Protein AF-A0A955UEA8-F1 (afdb_monomer_lite)

pLDDT: mean 86.97, std 13.42, range [44.72, 96.94]

Radius of gyration: 13.99 Å; chains: 1; bounding box: 34×32×34 Å

Foldseek 3Di:
DPPPPCDPVNVLVVLVVVLVPDDALSNVLSVLCSVCVVVLDDPVNDDDPVSVVVVVVSVVVNVVRDD

Secondary structure (DSSP, 8-state):
-------HHHHHHHHHHHHTT--THHHHHHHHHHHHHHHHS-TTS---HHHHHHHHHHHHHHHHS--

Structure (mmCIF, N/CA/C/O backbone):
data_AF-A0A955UEA8-F1
#
_entry.id   AF-A0A955UEA8-F1
#
loop_
_atom_site.group_PDB
_atom_site.id
_atom_site.type_symbol
_atom_site.label_atom_id
_atom_site.label_alt_id
_atom_site.label_comp_id
_atom_site.label_asym_id
_atom_site.label_entity_id
_atom_site.label_seq_id
_atom_site.pdbx_PDB_ins_code
_atom_site.Cartn_x
_atom_site.Cartn_y
_atom_site.Cartn_z
_atom_site.occupancy
_atom_site.B_iso_or_equiv
_atom_site.auth_seq_id
_atom_site.auth_comp_id
_atom_site.auth_asym_id
_atom_site.auth_atom_id
_atom_site.pdbx_PDB_model_num
ATOM 1 N N . SER A 1 1 ? -21.475 24.946 -6.515 1.00 44.72 1 SER A N 1
ATOM 2 C CA . SER A 1 1 ? -20.209 24.198 -6.601 1.00 44.72 1 SER A CA 1
ATOM 3 C C . SER A 1 1 ? -20.512 22.743 -6.294 1.00 44.72 1 SER A C 1
ATOM 5 O O . SER A 1 1 ? -20.937 22.460 -5.182 1.00 44.72 1 SER A O 1
ATOM 7 N N . PHE A 1 2 ? -20.426 21.848 -7.282 1.00 47.66 2 PHE A N 1
ATOM 8 C CA . PHE A 1 2 ? -20.596 20.409 -7.061 1.00 47.66 2 PHE A CA 1
ATOM 9 C C . PHE A 1 2 ? -19.258 19.851 -6.582 1.00 47.66 2 PHE A C 1
ATOM 11 O O . PHE A 1 2 ? -18.399 19.488 -7.381 1.00 47.66 2 PHE A O 1
ATOM 18 N N . THR A 1 3 ? -19.046 19.853 -5.270 1.00 46.12 3 THR A N 1
ATOM 19 C CA . THR A 1 3 ? -17.882 19.196 -4.679 1.00 46.12 3 THR A CA 1
ATOM 20 C C . THR A 1 3 ? -18.141 17.697 -4.734 1.00 46.12 3 THR A C 1
ATOM 22 O O . TH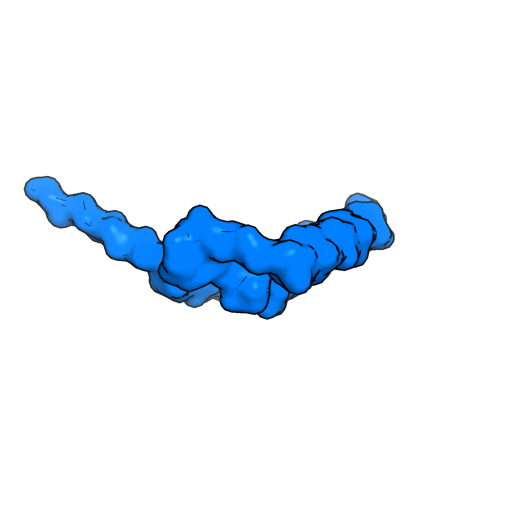R A 1 3 ? -18.890 17.166 -3.917 1.00 46.12 3 THR A O 1
ATOM 25 N N . TYR A 1 4 ? -17.576 17.019 -5.731 1.00 50.88 4 TYR A N 1
ATOM 26 C CA . TYR A 1 4 ? -17.594 15.563 -5.802 1.00 50.88 4 TYR A CA 1
ATOM 27 C C . TYR A 1 4 ? -16.872 15.016 -4.566 1.00 50.88 4 TYR A C 1
ATOM 29 O O . TYR A 1 4 ? -15.644 15.012 -4.498 1.00 50.88 4 TYR A O 1
ATOM 37 N N . GLN A 1 5 ? -17.630 14.586 -3.557 1.00 53.97 5 GLN A N 1
ATOM 38 C CA . GLN A 1 5 ? -17.091 13.761 -2.485 1.00 53.97 5 GLN A CA 1
ATOM 39 C C . GLN A 1 5 ? -16.800 12.389 -3.081 1.00 53.97 5 GLN A C 1
ATOM 41 O O . GLN A 1 5 ? -17.675 11.532 -3.170 1.00 53.97 5 GLN A O 1
ATOM 46 N N . VAL A 1 6 ? -15.563 12.196 -3.526 1.00 56.28 6 VAL A N 1
ATOM 47 C CA . VAL A 1 6 ? -15.072 10.870 -3.882 1.00 56.28 6 VAL A CA 1
ATOM 48 C C . VAL A 1 6 ? -14.995 10.073 -2.584 1.00 56.28 6 VAL A C 1
ATOM 50 O O . VAL A 1 6 ? -14.132 10.315 -1.740 1.00 56.28 6 VAL A O 1
ATOM 53 N N . ALA A 1 7 ? -15.927 9.144 -2.389 1.00 63.47 7 ALA A N 1
ATOM 54 C CA . ALA A 1 7 ? -15.863 8.229 -1.259 1.00 63.47 7 ALA A CA 1
ATOM 55 C C . ALA A 1 7 ? -14.624 7.326 -1.400 1.00 63.47 7 ALA A C 1
ATOM 57 O O . ALA A 1 7 ? -14.231 6.973 -2.513 1.00 63.47 7 ALA A O 1
ATOM 58 N N . ASN A 1 8 ? -14.038 6.889 -0.281 1.00 66.69 8 ASN A N 1
ATOM 59 C CA . ASN A 1 8 ? -12.785 6.113 -0.244 1.00 66.69 8 ASN A CA 1
ATOM 60 C C . ASN A 1 8 ? -12.769 4.906 -1.221 1.00 66.69 8 ASN A C 1
ATOM 62 O O . ASN A 1 8 ? -11.763 4.613 -1.861 1.00 66.69 8 ASN A O 1
ATOM 66 N N . ARG A 1 9 ? -13.924 4.252 -1.425 1.00 72.00 9 ARG A N 1
ATOM 67 C CA . ARG A 1 9 ? -14.080 3.139 -2.386 1.00 72.00 9 ARG A CA 1
ATOM 68 C C . ARG A 1 9 ? -14.107 3.566 -3.859 1.00 72.00 9 ARG A C 1
ATOM 70 O O . ARG A 1 9 ? -13.652 2.808 -4.707 1.00 72.00 9 ARG A O 1
ATOM 77 N N . GLN A 1 10 ? -14.627 4.751 -4.176 1.00 77.44 10 GLN A N 1
ATOM 78 C CA . GLN A 1 10 ? -14.597 5.295 -5.540 1.00 77.44 10 GLN A CA 1
ATOM 79 C C . GLN A 1 10 ? -13.174 5.714 -5.921 1.00 77.44 10 GLN A C 1
ATOM 81 O O . GLN A 1 10 ? -12.733 5.438 -7.034 1.00 77.44 10 GLN A O 1
ATOM 86 N N . ALA A 1 11 ? -12.427 6.29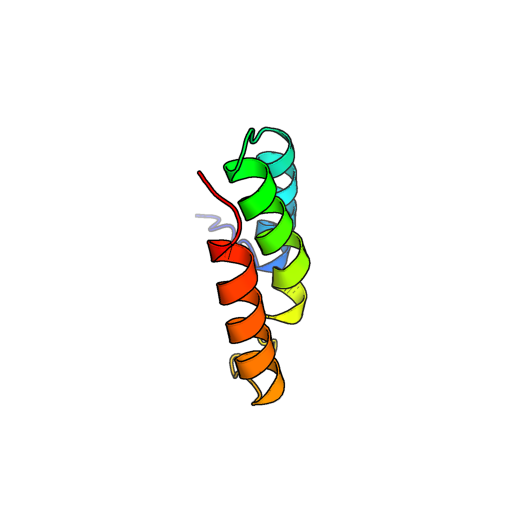0 -4.972 1.00 82.31 11 ALA A N 1
ATOM 87 C CA . ALA A 1 11 ? -11.010 6.593 -5.157 1.00 82.31 11 ALA A CA 1
ATOM 88 C C . ALA A 1 11 ? -10.197 5.320 -5.443 1.00 82.31 11 ALA A C 1
ATOM 90 O O . ALA A 1 11 ? -9.367 5.321 -6.347 1.00 82.31 11 ALA A O 1
ATOM 91 N N . LEU A 1 12 ? -10.487 4.214 -4.745 1.00 86.81 12 LEU A N 1
ATOM 92 C CA . LEU A 1 12 ? -9.814 2.932 -4.977 1.00 86.81 12 LEU A CA 1
ATOM 93 C C . LEU A 1 12 ? -9.946 2.447 -6.429 1.00 86.81 12 LEU A C 1
ATOM 95 O O . LEU A 1 12 ? -8.973 1.969 -7.005 1.00 86.81 12 LEU A O 1
ATOM 99 N N . ALA A 1 13 ? -11.130 2.574 -7.033 1.00 87.19 13 ALA A N 1
ATOM 100 C CA . ALA A 1 13 ? -11.353 2.158 -8.418 1.00 87.19 13 ALA A CA 1
ATOM 101 C C . ALA A 1 13 ? -10.535 2.990 -9.420 1.00 87.19 13 ALA A C 1
ATOM 103 O O . ALA A 1 13 ? -10.021 2.445 -10.393 1.00 87.19 13 ALA A O 1
ATOM 104 N N . ILE A 1 14 ? -10.382 4.291 -9.160 1.00 88.81 14 ILE A N 1
ATOM 105 C CA . ILE A 1 14 ? -9.557 5.186 -9.981 1.00 88.81 14 ILE A CA 1
ATOM 106 C C . ILE A 1 14 ? -8.074 4.841 -9.813 1.00 88.81 14 ILE A C 1
ATOM 108 O O . ILE A 1 14 ? -7.353 4.711 -10.797 1.00 88.81 14 ILE A O 1
ATOM 112 N N . LEU A 1 15 ? -7.619 4.632 -8.575 1.00 89.88 15 LEU A N 1
ATOM 113 C CA . LEU A 1 15 ? -6.226 4.274 -8.299 1.00 89.88 15 LEU A CA 1
ATOM 114 C C . LEU A 1 15 ? -5.825 2.947 -8.959 1.00 89.88 15 LEU A C 1
ATOM 116 O O . LEU A 1 15 ? -4.695 2.835 -9.429 1.00 89.88 15 LEU A O 1
ATOM 120 N N . LYS A 1 16 ? -6.746 1.976 -9.055 1.00 91.75 16 LYS A N 1
ATOM 121 C CA . LYS A 1 16 ? -6.522 0.725 -9.800 1.00 91.75 16 LYS A CA 1
ATOM 122 C C . LYS A 1 16 ? -6.212 0.973 -11.276 1.00 91.75 16 LYS A C 1
ATOM 124 O O . LYS A 1 16 ? -5.235 0.425 -11.764 1.00 91.75 16 LYS A O 1
ATOM 129 N N . GLN A 1 17 ? -6.971 1.842 -11.944 1.00 92.81 17 GLN A N 1
ATOM 130 C CA . GLN A 1 17 ? -6.728 2.186 -13.353 1.00 92.81 17 GLN A CA 1
ATOM 131 C C . GLN A 1 17 ? -5.363 2.857 -13.536 1.00 92.81 17 GLN A C 1
ATOM 133 O O . GLN A 1 17 ? -4.607 2.513 -14.436 1.00 92.81 17 GLN A O 1
ATOM 138 N N . THR A 1 18 ? -4.995 3.782 -12.645 1.00 90.75 18 THR A N 1
ATOM 139 C CA . THR A 1 18 ? -3.682 4.440 -12.717 1.00 90.75 18 THR A CA 1
ATOM 140 C C . THR A 1 18 ? -2.534 3.456 -12.489 1.00 90.75 18 THR A C 1
ATOM 142 O O . THR A 1 18 ? -1.489 3.569 -13.133 1.00 90.75 18 THR A O 1
ATOM 145 N N . ALA A 1 19 ? -2.712 2.489 -11.584 1.00 92.94 19 ALA A N 1
ATOM 146 C CA . ALA A 1 19 ? -1.688 1.499 -11.268 1.00 92.94 19 ALA A CA 1
ATOM 147 C C . ALA A 1 19 ? -1.340 0.592 -12.458 1.00 92.94 19 ALA A C 1
ATOM 149 O O . ALA A 1 19 ? -0.185 0.192 -12.574 1.00 92.94 19 ALA A O 1
ATOM 150 N N . GLU A 1 20 ? -2.277 0.347 -13.382 1.00 93.62 20 GLU A N 1
ATOM 151 C CA . GLU A 1 20 ? -2.029 -0.412 -14.624 1.00 93.62 20 GLU A CA 1
ATOM 152 C C . GLU A 1 20 ? -0.961 0.233 -15.521 1.00 93.62 20 GLU A C 1
ATOM 154 O O . GLU A 1 20 ? -0.348 -0.431 -16.356 1.00 93.62 20 GLU A O 1
ATOM 159 N N . HIS A 1 21 ? -0.712 1.532 -15.350 1.00 95.69 21 HIS A N 1
ATOM 160 C CA . HIS A 1 21 ? 0.283 2.274 -16.119 1.00 95.69 21 HIS A CA 1
ATOM 161 C C . HIS A 1 21 ? 1.621 2.445 -15.388 1.00 95.69 21 HIS A C 1
ATOM 163 O O . HIS A 1 21 ? 2.574 2.980 -15.968 1.00 95.69 21 HIS A O 1
ATOM 169 N N . LEU A 1 22 ? 1.718 2.011 -14.128 1.00 94.50 22 LEU A N 1
ATOM 170 C CA . LEU A 1 22 ? 2.967 2.045 -13.372 1.00 94.50 22 LEU A CA 1
ATOM 171 C C . LEU A 1 22 ? 3.932 0.958 -13.859 1.00 94.50 22 LEU A C 1
ATOM 173 O O . LEU A 1 22 ? 3.549 -0.033 -14.474 1.00 94.50 22 LEU A O 1
ATOM 177 N N . ARG A 1 23 ? 5.225 1.167 -13.601 1.00 94.38 23 ARG A N 1
ATOM 178 C CA . ARG A 1 23 ? 6.303 0.254 -14.002 1.00 94.38 23 ARG A CA 1
ATOM 179 C C . ARG A 1 23 ? 7.301 0.059 -12.870 1.00 94.38 23 ARG A C 1
ATOM 181 O O . ARG A 1 23 ? 7.429 0.932 -12.006 1.00 94.38 23 ARG A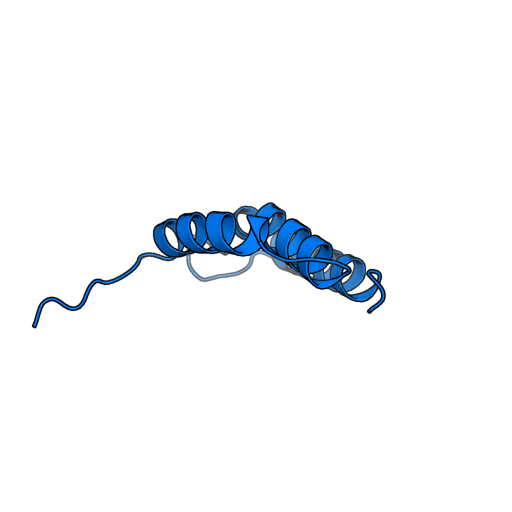 O 1
ATOM 188 N N . SER A 1 24 ? 8.079 -1.020 -12.967 1.00 94.69 24 SER A N 1
ATOM 189 C CA . SER A 1 24 ? 9.122 -1.381 -11.998 1.00 94.69 24 SER A CA 1
ATOM 190 C C . SER A 1 24 ? 8.538 -1.544 -10.587 1.00 94.69 24 SER A C 1
ATOM 192 O O . SER A 1 24 ? 7.338 -1.769 -10.442 1.00 94.69 24 SER A O 1
ATOM 194 N N . TYR A 1 25 ? 9.350 -1.327 -9.555 1.00 94.69 25 TYR A N 1
ATOM 195 C CA . TYR A 1 25 ? 8.940 -1.381 -8.148 1.00 94.69 25 TYR A CA 1
ATOM 196 C C . TYR A 1 25 ? 7.688 -0.562 -7.801 1.00 94.69 25 TYR A C 1
ATOM 198 O O . TYR A 1 25 ? 6.957 -0.903 -6.877 1.00 94.69 25 TYR A O 1
ATOM 206 N N . LYS A 1 26 ? 7.402 0.522 -8.538 1.00 94.31 26 LYS A N 1
ATOM 207 C CA . LYS A 1 26 ? 6.208 1.349 -8.305 1.00 94.31 26 LYS A CA 1
ATOM 208 C C . LYS A 1 26 ? 4.925 0.596 -8.648 1.00 94.31 26 LYS A C 1
ATOM 210 O O . LYS A 1 26 ? 3.909 0.837 -8.003 1.00 94.31 26 LYS A O 1
ATOM 215 N N . ALA A 1 27 ? 4.967 -0.280 -9.654 1.00 95.62 27 ALA A N 1
ATOM 216 C CA . ALA A 1 27 ? 3.843 -1.145 -9.996 1.00 95.62 27 ALA A CA 1
ATOM 217 C C . ALA A 1 27 ? 3.603 -2.169 -8.882 1.00 95.62 27 ALA A C 1
ATOM 219 O O . ALA A 1 27 ? 2.471 -2.327 -8.435 1.00 95.62 27 ALA A O 1
ATOM 220 N N . ASP A 1 28 ? 4.675 -2.775 -8.374 1.00 95.50 28 ASP A N 1
ATOM 221 C CA . ASP A 1 28 ? 4.603 -3.786 -7.318 1.00 95.50 28 ASP A CA 1
ATOM 222 C C . ASP A 1 28 ? 4.122 -3.181 -5.989 1.00 95.50 28 ASP A C 1
ATOM 224 O O . ASP A 1 28 ? 3.195 -3.699 -5.361 1.00 95.50 28 ASP A O 1
ATOM 228 N N . HIS A 1 29 ? 4.667 -2.020 -5.602 1.00 96.19 29 HIS A N 1
ATOM 229 C CA . HIS A 1 29 ? 4.211 -1.237 -4.445 1.00 96.19 29 HIS A CA 1
ATOM 230 C C . HIS A 1 29 ? 2.729 -0.878 -4.555 1.00 96.19 29 HIS A C 1
ATOM 232 O O . HIS A 1 29 ? 1.970 -1.056 -3.600 1.00 96.19 29 HIS A O 1
ATOM 238 N N . ALA A 1 30 ? 2.304 -0.371 -5.716 1.00 95.25 30 ALA A N 1
ATOM 239 C CA . ALA A 1 30 ? 0.915 0.008 -5.935 1.00 95.25 30 ALA A CA 1
ATOM 240 C C . ALA A 1 30 ? -0.017 -1.210 -5.924 1.00 95.25 30 ALA A C 1
ATOM 242 O O . ALA A 1 30 ? -1.082 -1.144 -5.312 1.00 95.25 30 ALA A O 1
ATOM 243 N N . GLY A 1 31 ? 0.384 -2.323 -6.540 1.00 95.06 31 GLY A N 1
ATOM 244 C CA . GLY A 1 31 ? -0.373 -3.573 -6.539 1.00 95.06 31 GLY A CA 1
ATOM 245 C C . GLY A 1 31 ? -0.613 -4.091 -5.123 1.00 95.06 31 GLY A C 1
ATOM 246 O O . GLY A 1 31 ? -1.762 -4.328 -4.742 1.00 95.06 31 GLY A O 1
ATOM 247 N N . LEU A 1 32 ? 0.449 -4.164 -4.315 1.00 95.56 32 LEU A N 1
ATOM 248 C CA . LEU A 1 32 ? 0.360 -4.577 -2.915 1.00 95.56 32 LEU A CA 1
ATOM 249 C C . LEU A 1 32 ? -0.556 -3.643 -2.107 1.00 95.56 32 LEU A C 1
ATOM 251 O O . LEU A 1 32 ? -1.456 -4.106 -1.407 1.00 95.56 32 LEU A O 1
ATOM 255 N N . ALA A 1 33 ? -0.375 -2.325 -2.234 1.00 94.25 33 ALA A N 1
ATOM 256 C CA . ALA A 1 33 ? -1.199 -1.348 -1.525 1.00 94.25 33 ALA A CA 1
ATOM 257 C C . ALA A 1 33 ? -2.685 -1.445 -1.909 1.00 94.25 33 ALA A C 1
ATOM 259 O O . ALA A 1 33 ? -3.551 -1.388 -1.038 1.00 94.25 33 ALA A O 1
ATOM 260 N N . LEU A 1 34 ? -2.996 -1.621 -3.197 1.00 93.88 34 LEU A N 1
ATOM 261 C CA . LEU A 1 34 ? -4.371 -1.725 -3.693 1.00 93.88 34 LEU A CA 1
ATOM 262 C C . LEU A 1 34 ? -5.060 -3.030 -3.287 1.00 93.88 34 LEU A C 1
ATOM 264 O O . LEU A 1 34 ? -6.276 -3.021 -3.069 1.00 93.88 34 LEU A O 1
ATOM 268 N N . GLN A 1 35 ? -4.310 -4.130 -3.197 1.00 93.75 35 GLN A N 1
ATOM 269 C CA . GLN A 1 35 ? -4.820 -5.422 -2.739 1.00 93.75 35 GLN A CA 1
ATOM 270 C C . GLN A 1 35 ? -5.225 -5.363 -1.261 1.00 93.75 35 GLN A C 1
ATOM 272 O O . GLN A 1 35 ? -6.339 -5.750 -0.906 1.00 93.75 35 GLN A O 1
ATOM 277 N N . GLU A 1 36 ? -4.350 -4.827 -0.411 1.00 93.19 36 GLU A N 1
ATOM 278 C CA . GLU A 1 36 ? -4.536 -4.833 1.046 1.00 93.19 36 GLU A CA 1
ATOM 279 C C . GLU A 1 36 ? -5.445 -3.694 1.544 1.00 93.19 36 GLU A C 1
ATOM 281 O O . GLU A 1 36 ? -6.003 -3.762 2.641 1.00 93.19 36 GLU A O 1
ATOM 286 N N . TYR A 1 37 ? -5.663 -2.655 0.728 1.00 89.56 37 TYR A N 1
ATOM 287 C CA . TYR A 1 37 ? -6.412 -1.451 1.099 1.00 89.56 37 TYR A CA 1
ATOM 288 C C . TYR A 1 37 ? -7.775 -1.741 1.746 1.00 89.56 37 TYR A C 1
ATOM 290 O O . TYR A 1 37 ? -8.116 -1.146 2.769 1.00 89.56 37 TYR A O 1
ATOM 298 N N . SER A 1 38 ? -8.574 -2.645 1.167 1.00 87.06 38 SER A N 1
ATOM 299 C CA . SER A 1 38 ? -9.922 -2.917 1.687 1.00 87.06 38 SER A CA 1
ATOM 300 C C . SER A 1 38 ? -9.904 -3.636 3.034 1.00 87.06 38 SER A C 1
ATOM 302 O O . SER A 1 38 ? -10.853 -3.484 3.801 1.00 87.06 38 SER A O 1
ATOM 304 N N . TRP A 1 39 ? -8.873 -4.440 3.288 1.00 89.38 39 TRP A N 1
ATOM 305 C CA . TRP A 1 39 ? -8.723 -5.212 4.518 1.00 89.38 39 TRP A CA 1
ATOM 306 C C . TRP A 1 39 ? -8.179 -4.338 5.654 1.00 89.38 39 TRP A C 1
ATOM 308 O O . TRP A 1 39 ? -8.712 -4.330 6.767 1.00 89.38 39 TRP A O 1
ATOM 318 N N . LEU A 1 40 ? -7.173 -3.520 5.338 1.00 90.56 40 LEU A N 1
ATOM 319 C CA . LEU A 1 40 ? -6.500 -2.653 6.300 1.00 90.56 40 LEU A CA 1
ATOM 320 C C . LEU A 1 40 ? -7.281 -1.376 6.620 1.00 90.56 40 LEU A C 1
ATOM 322 O O . LEU A 1 40 ? -7.031 -0.761 7.650 1.00 90.56 40 LEU A O 1
ATOM 326 N N . THR A 1 41 ? -8.232 -0.955 5.781 1.00 87.50 41 THR A N 1
ATOM 327 C CA . THR A 1 41 ? -9.018 0.256 6.058 1.00 87.50 41 THR A CA 1
ATOM 328 C C . THR A 1 41 ? -10.124 -0.033 7.083 1.00 87.50 41 THR A C 1
ATOM 330 O O . THR A 1 41 ? -11.030 -0.825 6.805 1.00 87.50 41 THR A O 1
ATOM 333 N N . PRO A 1 42 ? -10.132 0.631 8.253 1.00 86.19 42 PRO A 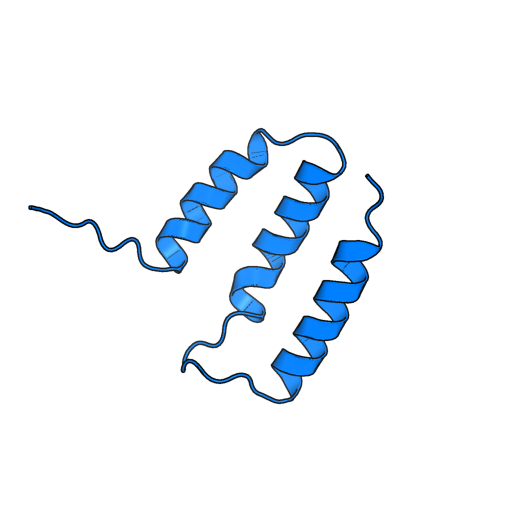N 1
ATOM 334 C CA . PRO A 1 42 ? -11.160 0.412 9.262 1.00 86.19 42 PRO A CA 1
ATOM 335 C C . PRO A 1 42 ? -12.509 0.984 8.810 1.00 86.19 42 PRO A C 1
ATOM 337 O O . PRO A 1 42 ? -12.612 2.151 8.434 1.00 86.19 42 PRO A O 1
ATOM 340 N N . GLN A 1 43 ? -13.576 0.184 8.892 1.00 80.00 43 GLN A N 1
ATOM 341 C CA . GLN A 1 43 ? -14.916 0.602 8.450 1.00 80.00 43 GLN A CA 1
ATOM 342 C C . GLN A 1 43 ? -15.628 1.536 9.442 1.00 80.00 43 GLN A C 1
ATOM 344 O O . GLN A 1 43 ? -16.436 2.365 9.037 1.00 80.00 43 GLN A O 1
ATOM 349 N N . ASN A 1 44 ? -15.315 1.430 10.734 1.00 84.75 44 ASN A N 1
ATOM 350 C CA . ASN A 1 44 ? -15.869 2.259 11.813 1.00 84.75 44 ASN A CA 1
ATOM 351 C C . ASN A 1 44 ? -14.893 3.364 12.272 1.00 84.75 44 ASN A C 1
ATOM 353 O O . ASN A 1 44 ? -15.079 3.955 13.336 1.00 84.75 44 ASN A O 1
ATOM 357 N N . GLY A 1 45 ? -13.820 3.600 11.504 1.00 81.25 45 GLY A N 1
ATOM 358 C CA . GLY A 1 45 ? -12.775 4.577 11.818 1.00 81.25 45 GLY A CA 1
ATOM 359 C C . GLY A 1 45 ? -11.816 4.168 12.942 1.00 81.25 45 GLY A C 1
ATOM 360 O O . GLY A 1 45 ? -10.960 4.967 13.316 1.00 81.25 45 GLY A O 1
ATOM 361 N N . ARG A 1 46 ? -11.926 2.949 13.488 1.00 88.81 46 ARG A N 1
ATOM 362 C CA . ARG A 1 46 ? -11.034 2.434 14.535 1.00 88.81 46 ARG A CA 1
ATOM 363 C C . ARG A 1 46 ? -10.384 1.134 14.087 1.00 88.81 46 ARG A C 1
ATOM 365 O O . ARG A 1 46 ? -11.060 0.236 13.598 1.00 88.81 46 ARG A O 1
ATOM 372 N N . TYR A 1 47 ? -9.079 1.025 14.292 1.00 88.50 47 TYR A N 1
ATOM 373 C CA . TYR A 1 47 ? -8.365 -0.224 14.062 1.00 88.50 47 TYR A CA 1
ATOM 374 C C . TYR A 1 47 ? -8.616 -1.191 15.219 1.00 88.50 47 TYR A C 1
ATOM 376 O O . TYR A 1 47 ? -8.487 -0.820 16.387 1.00 88.50 47 TYR A O 1
ATOM 384 N N . SER A 1 48 ? -8.962 -2.432 14.892 1.00 90.88 48 SER A N 1
ATOM 385 C CA . SER A 1 48 ? -8.876 -3.545 15.840 1.00 90.88 48 SER A CA 1
ATOM 386 C C . SER A 1 48 ? -7.421 -3.988 16.022 1.00 90.88 48 SER A C 1
ATOM 388 O O . SER A 1 48 ? -6.570 -3.702 15.180 1.00 90.88 48 SER A O 1
ATOM 390 N N . GLN A 1 49 ? -7.132 -4.734 17.091 1.00 93.62 49 GLN A N 1
ATOM 391 C CA . GLN A 1 49 ? -5.786 -5.263 17.332 1.00 93.62 49 GLN A CA 1
ATOM 392 C C . GLN A 1 49 ? -5.282 -6.136 16.172 1.00 93.62 49 GLN A C 1
ATOM 394 O O . GLN A 1 49 ? -4.111 -6.059 15.812 1.00 93.62 49 GLN A O 1
ATOM 399 N N . VAL A 1 50 ? -6.178 -6.912 15.557 1.00 92.31 50 VAL A N 1
ATOM 400 C CA . VAL A 1 50 ? -5.873 -7.744 14.383 1.00 92.31 50 VAL A CA 1
ATOM 401 C C . VAL A 1 50 ? -5.446 -6.868 13.206 1.00 92.31 50 VAL A C 1
ATOM 403 O O . VAL A 1 50 ? -4.381 -7.070 12.640 1.00 92.31 50 VAL A O 1
ATOM 406 N N . GLN A 1 51 ? -6.200 -5.807 12.910 1.00 92.12 51 GLN A N 1
ATOM 407 C CA . GLN A 1 51 ? -5.861 -4.901 11.809 1.00 92.12 51 GLN A CA 1
ATOM 408 C C . GLN A 1 51 ? -4.561 -4.123 12.045 1.00 92.12 51 GLN A C 1
ATOM 410 O O . GLN A 1 51 ? -3.890 -3.752 11.085 1.00 92.12 51 GLN A O 1
ATOM 415 N N . ILE A 1 52 ? -4.195 -3.857 13.303 1.00 93.75 52 ILE A N 1
ATOM 416 C CA . ILE A 1 52 ? -2.892 -3.260 13.630 1.00 93.75 52 ILE A CA 1
ATOM 417 C C . ILE A 1 52 ? -1.767 -4.226 13.250 1.00 93.75 52 ILE A C 1
ATOM 419 O O . ILE A 1 52 ? -0.822 -3.815 12.580 1.00 93.75 52 ILE A O 1
ATOM 423 N N . GLN A 1 53 ? -1.894 -5.503 13.614 1.00 95.38 53 GLN A N 1
ATOM 424 C CA . GLN A 1 53 ? -0.911 -6.533 13.269 1.00 95.38 53 GLN A CA 1
ATOM 425 C C . GLN A 1 53 ? -0.824 -6.744 11.753 1.00 95.38 53 GLN A C 1
ATOM 427 O O . GLN A 1 53 ? 0.270 -6.773 11.193 1.00 95.38 53 GLN A O 1
ATOM 432 N N . ASP A 1 54 ? -1.965 -6.806 11.067 1.00 94.44 54 ASP A N 1
ATOM 433 C CA . ASP A 1 54 ? -2.004 -6.938 9.608 1.00 94.44 54 ASP A CA 1
ATOM 434 C C . ASP A 1 54 ? -1.361 -5.731 8.915 1.00 94.44 54 ASP A C 1
ATOM 436 O O . ASP A 1 54 ? -0.647 -5.877 7.920 1.00 94.44 54 ASP A O 1
ATOM 440 N N . ARG A 1 55 ? -1.545 -4.525 9.469 1.00 94.25 55 ARG A N 1
ATOM 441 C CA 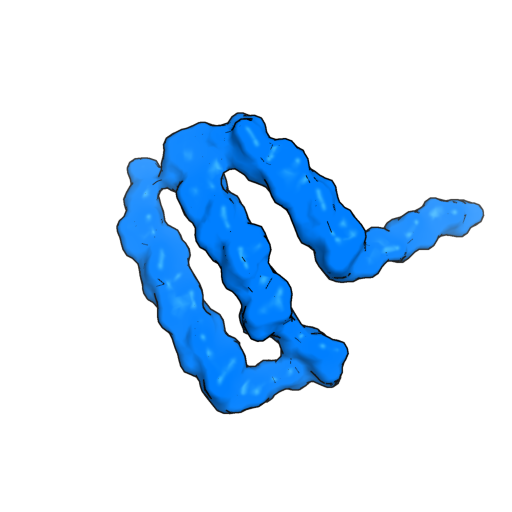. ARG A 1 55 ? -0.877 -3.316 8.982 1.00 94.25 55 ARG A CA 1
ATOM 442 C C . ARG A 1 55 ? 0.639 -3.412 9.143 1.00 94.25 55 ARG A C 1
ATOM 444 O O . ARG A 1 55 ? 1.355 -3.006 8.233 1.00 94.25 55 ARG A O 1
ATOM 451 N N . GLU A 1 56 ? 1.138 -3.909 10.270 1.00 95.88 56 GLU A N 1
ATOM 452 C CA . GLU A 1 56 ? 2.581 -4.096 10.481 1.00 95.88 56 GLU A CA 1
ATOM 453 C C . GLU A 1 56 ? 3.168 -5.097 9.481 1.00 95.88 56 GLU A C 1
ATOM 455 O O . GLU A 1 56 ? 4.198 -4.819 8.863 1.00 95.88 56 GLU A O 1
ATOM 460 N N . GLN A 1 57 ? 2.472 -6.210 9.240 1.00 96.06 57 GLN A N 1
ATOM 461 C CA . GLN A 1 57 ? 2.867 -7.186 8.222 1.00 96.06 57 GLN A CA 1
ATOM 462 C C . GLN A 1 57 ? 2.876 -6.577 6.817 1.00 96.06 57 GLN A C 1
ATOM 464 O O . GLN A 1 57 ? 3.810 -6.807 6.048 1.00 96.06 57 GLN A O 1
ATOM 469 N N . PHE A 1 58 ? 1.857 -5.784 6.480 1.00 96.50 58 PHE A N 1
ATOM 470 C CA . PHE A 1 58 ? 1.807 -5.052 5.219 1.00 96.50 58 PHE A CA 1
ATOM 471 C C . PHE A 1 58 ? 2.996 -4.102 5.065 1.00 96.50 58 PHE A C 1
ATOM 473 O O . PHE A 1 58 ? 3.633 -4.099 4.016 1.00 96.50 58 PHE A O 1
ATOM 480 N N . VAL A 1 59 ? 3.319 -3.326 6.104 1.00 96.25 59 VAL A N 1
ATOM 481 C CA . VAL A 1 59 ? 4.452 -2.392 6.080 1.00 96.25 59 VAL A CA 1
ATOM 482 C C . VAL A 1 59 ? 5.766 -3.133 5.829 1.00 96.25 59 VAL A C 1
ATOM 484 O O . VAL A 1 59 ? 6.560 -2.675 5.010 1.00 96.25 59 VAL A O 1
ATOM 487 N N . GLY A 1 60 ? 5.973 -4.290 6.466 1.00 96.94 60 GLY A N 1
ATOM 488 C CA . GLY A 1 60 ? 7.132 -5.148 6.202 1.00 96.94 60 GLY A CA 1
ATOM 489 C C . GLY A 1 60 ? 7.225 -5.553 4.729 1.00 96.94 60 GLY A C 1
ATOM 490 O O . GLY A 1 60 ? 8.196 -5.209 4.059 1.00 96.94 60 GLY A O 1
ATOM 491 N N . LYS A 1 61 ? 6.165 -6.175 4.196 1.00 96.25 61 LYS A N 1
ATOM 492 C CA . LYS A 1 61 ? 6.091 -6.594 2.782 1.00 96.25 61 LYS A CA 1
ATOM 493 C C . LYS A 1 61 ? 6.303 -5.434 1.807 1.00 96.25 61 LYS A C 1
ATOM 495 O O . LYS A 1 61 ? 6.928 -5.602 0.766 1.00 96.25 61 LYS A O 1
ATOM 500 N N . PHE A 1 62 ? 5.776 -4.253 2.131 1.00 95.94 62 PHE A N 1
ATOM 501 C CA . PHE A 1 62 ? 5.911 -3.067 1.290 1.00 95.94 62 PHE A CA 1
ATOM 502 C C . PHE A 1 62 ? 7.373 -2.624 1.167 1.00 95.94 62 PHE A C 1
ATOM 504 O O . PHE A 1 62 ? 7.830 -2.307 0.070 1.00 95.94 62 PHE A O 1
ATOM 511 N N . PHE A 1 63 ? 8.117 -2.631 2.275 1.00 95.12 63 PHE A N 1
ATOM 512 C CA . PHE A 1 63 ? 9.526 -2.232 2.289 1.00 95.12 63 PHE A CA 1
ATOM 513 C C . PHE A 1 63 ? 10.500 -3.325 1.830 1.00 95.12 63 PHE A C 1
ATOM 515 O O . P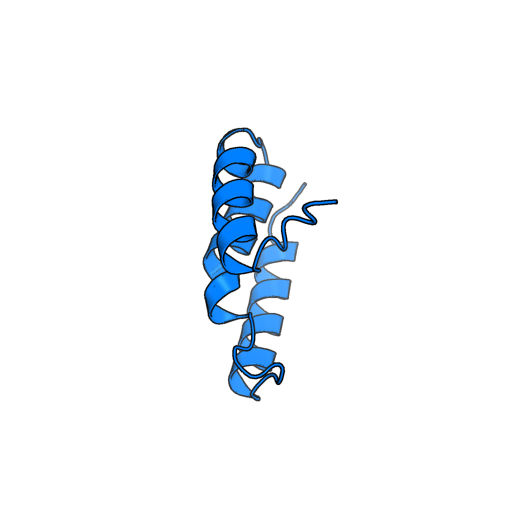HE A 1 63 ? 11.650 -3.011 1.532 1.00 95.12 63 PHE A O 1
ATOM 522 N N . GLU A 1 64 ? 10.060 -4.579 1.726 1.00 96.69 64 GLU A N 1
ATOM 523 C CA . GLU A 1 64 ? 10.846 -5.658 1.113 1.00 96.69 64 GLU A CA 1
ATOM 524 C C . GLU A 1 64 ? 10.976 -5.512 -0.408 1.00 96.69 64 GLU A C 1
ATOM 526 O O . GLU A 1 64 ? 11.919 -6.045 -0.992 1.00 96.69 64 GLU A O 1
ATOM 531 N N . ILE A 1 65 ? 10.063 -4.785 -1.060 1.00 94.62 65 ILE A N 1
ATOM 532 C CA . ILE A 1 65 ? 10.127 -4.544 -2.503 1.00 94.62 65 ILE A CA 1
ATOM 533 C C . ILE A 1 65 ? 11.211 -3.483 -2.783 1.00 94.62 65 ILE A C 1
ATOM 535 O O . ILE A 1 65 ? 11.043 -2.324 -2.379 1.00 94.62 65 ILE A O 1
ATOM 539 N N . PRO A 1 66 ? 12.305 -3.845 -3.478 1.00 88.31 66 PRO A N 1
ATOM 540 C CA . PRO A 1 66 ? 13.425 -2.945 -3.734 1.00 88.31 66 PRO A CA 1
ATOM 541 C C . PRO A 1 66 ? 13.088 -1.903 -4.818 1.00 88.31 66 PRO A C 1
ATOM 543 O O . PRO A 1 66 ? 12.254 -2.187 -5.677 1.00 88.31 66 PRO A O 1
ATOM 546 N N . PRO A 1 67 ? 13.728 -0.718 -4.801 1.00 85.69 67 PRO A N 1
ATOM 547 C CA . PRO A 1 67 ? 13.576 0.313 -5.832 1.00 85.69 67 PRO A CA 1
ATOM 548 C C . PRO A 1 67 ? 14.269 -0.019 -7.166 1.00 85.69 67 PRO A C 1
ATOM 550 O O . PRO A 1 67 ? 15.212 -0.840 -7.172 1.00 85.69 67 PRO A O 1
#

Sequence (67 aa):
SFTYQVANRQALAILKQTAEHLRSYKADHAGLALQEYSWLTPQNGRYSQVQIQDREQFVGKFFEIPP